Protein AF-A0A7S3ZEA1-F1 (afdb_monomer)

pLDDT: mean 90.37, std 8.52, range [50.41, 97.94]

Solvent-accessible surface area (backbone atoms only — not comparable to full-atom values): 6490 Å² total; per-residue (Å²): 91,79,49,74,52,71,60,101,58,34,35,39,40,40,42,36,46,88,25,75,16,23,42,33,44,29,52,27,96,51,67,62,77,18,43,31,39,41,29,28,75,55,101,73,36,44,72,41,35,27,38,25,68,41,93,52,58,93,36,52,39,84,70,44,81,74,66,36,81,62,41,46,47,77,58,95,58,26,24,34,42,30,36,31,36,55,33,62,52,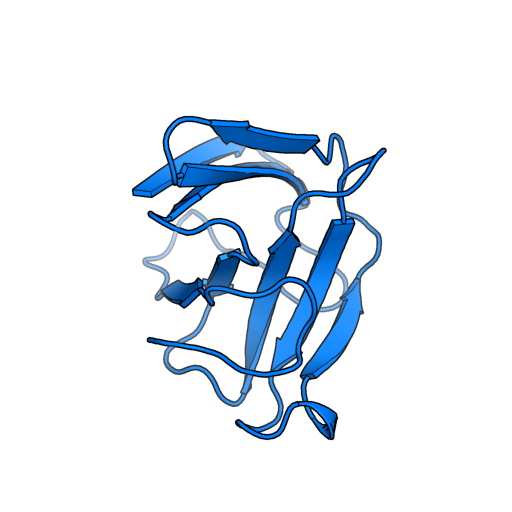100,82,54,70,63,62,88,93,50,97,76,50,65,46,65,38,36,24,77,43,65,62,74,88,59,78,43,119

Organism: NCBI:txid91324

Foldseek 3Di:
DWDWDDDPWKIKIKFKDLAQAKKKKWFDPDQAQTWIWIWHDDPATDIAIWGRNDQDLVRTHGDDPQWPPWDWDDDPSMIITITMDTCDDPVDHPDPVDDIHMDIWTDRHYDSPHIDD

Sequence (117 aa):
QVKWSYSDTEMAFAISADTSGWVGFGFGRRMVGSYAVIGWCTTTANAGEYKLNDEDVNQVNLVGTSLRRVSCEESGGRTTIRYVRALSTSSVTIDVNSPSRVIFAWHGTDGLAGHRE

Radius of gyration: 13.17 Å; Cα contacts (8 Å, |Δi|>4): 295; chains: 1; bounding box: 30×37×30 Å

Structure (mmCIF, N/CA/C/O backbone):
data_AF-A0A7S3ZEA1-F1
#
_entry.id   AF-A0A7S3ZEA1-F1
#
loop_
_atom_site.group_PDB
_atom_site.id
_atom_site.type_symbol
_atom_site.label_atom_id
_atom_site.label_alt_id
_atom_site.label_comp_id
_atom_site.label_asym_id
_atom_site.label_entity_id
_atom_site.label_seq_id
_atom_site.pdbx_PDB_ins_code
_atom_site.Cartn_x
_atom_site.Cartn_y
_atom_site.Cartn_z
_atom_site.occupancy
_atom_site.B_iso_or_equiv
_atom_site.auth_seq_id
_atom_site.auth_comp_id
_atom_site.auth_asym_id
_atom_site.auth_atom_id
_atom_site.pdbx_PDB_model_num
ATOM 1 N N . GLN A 1 1 ? 6.870 -3.499 8.118 1.00 91.94 1 GLN A N 1
ATOM 2 C CA . GLN A 1 1 ? 5.887 -4.234 8.950 1.00 91.94 1 GLN A CA 1
ATOM 3 C C . GLN A 1 1 ? 4.523 -4.172 8.285 1.00 91.94 1 GLN A C 1
ATOM 5 O O . GLN A 1 1 ? 4.174 -3.136 7.740 1.00 91.94 1 GLN A O 1
ATOM 10 N N . VAL A 1 2 ? 3.745 -5.251 8.364 1.00 94.75 2 VAL A N 1
ATOM 11 C CA . VAL A 1 2 ? 2.350 -5.282 7.908 1.00 94.75 2 VAL A CA 1
ATOM 12 C C . VAL A 1 2 ? 1.467 -5.715 9.072 1.00 94.75 2 VAL A C 1
ATOM 14 O O . VAL A 1 2 ? 1.732 -6.739 9.699 1.00 94.75 2 VAL A O 1
ATOM 17 N N . LYS A 1 3 ? 0.436 -4.928 9.376 1.00 97.19 3 LYS A N 1
ATOM 18 C CA . LYS A 1 3 ? -0.666 -5.307 10.266 1.00 97.19 3 LYS A CA 1
ATOM 19 C C . LYS A 1 3 ? -1.945 -5.341 9.446 1.00 97.19 3 LYS A C 1
ATOM 21 O O . LYS A 1 3 ? -2.152 -4.475 8.597 1.00 97.19 3 LYS A O 1
ATOM 26 N N . TRP A 1 4 ? -2.788 -6.328 9.700 1.00 95.31 4 TRP A N 1
ATOM 27 C CA . TRP A 1 4 ? -4.026 -6.512 8.961 1.00 95.31 4 TRP A CA 1
ATOM 28 C C . TRP A 1 4 ? -5.120 -7.090 9.855 1.00 95.31 4 TRP A C 1
ATOM 30 O O . TRP A 1 4 ? -4.841 -7.743 10.860 1.00 95.31 4 TRP A O 1
ATOM 40 N N . SER A 1 5 ? -6.364 -6.833 9.477 1.00 96.31 5 SER A N 1
ATOM 41 C CA . SER A 1 5 ? -7.561 -7.486 10.003 1.00 96.31 5 SER A CA 1
ATOM 42 C C . SER A 1 5 ? -8.585 -7.615 8.878 1.00 96.31 5 SER A C 1
ATOM 44 O O . SER A 1 5 ? -8.476 -6.932 7.856 1.00 96.31 5 SER A O 1
ATOM 46 N N . TYR A 1 6 ? -9.563 -8.504 9.033 1.00 95.00 6 TYR A N 1
ATOM 47 C CA . TYR A 1 6 ? -10.602 -8.709 8.029 1.00 95.00 6 TYR A CA 1
ATOM 48 C C . TYR A 1 6 ? -11.964 -8.973 8.667 1.00 95.00 6 TYR A C 1
ATOM 50 O O . TYR A 1 6 ? -12.055 -9.337 9.841 1.00 95.00 6 TYR A O 1
ATOM 58 N N . SER A 1 7 ? -13.005 -8.753 7.875 1.00 93.38 7 SER A N 1
ATOM 59 C CA . SER A 1 7 ? -14.383 -9.182 8.106 1.00 93.38 7 SER A CA 1
ATOM 60 C C . SER A 1 7 ? -14.845 -10.032 6.919 1.00 93.38 7 SER A C 1
ATOM 62 O O . SER A 1 7 ? -14.070 -10.284 5.997 1.00 93.38 7 SER A O 1
ATOM 64 N N . ASP A 1 8 ? -16.122 -10.412 6.890 1.00 89.31 8 ASP A N 1
ATOM 65 C CA . ASP A 1 8 ? -16.704 -11.197 5.793 1.00 89.31 8 ASP A CA 1
ATOM 66 C C . ASP A 1 8 ? -16.575 -10.531 4.410 1.00 89.31 8 ASP A C 1
ATOM 68 O O . ASP A 1 8 ? -16.666 -11.209 3.388 1.00 89.31 8 ASP A O 1
ATOM 72 N N . THR A 1 9 ? -16.379 -9.208 4.347 1.00 90.94 9 THR A N 1
ATOM 73 C CA . THR A 1 9 ? -16.392 -8.449 3.084 1.00 90.94 9 THR A CA 1
ATOM 74 C C . THR A 1 9 ? -15.177 -7.554 2.861 1.00 90.94 9 THR A C 1
ATOM 76 O O . THR A 1 9 ? -14.942 -7.126 1.728 1.00 90.94 9 THR A O 1
ATOM 79 N N . GLU A 1 10 ? -14.387 -7.252 3.893 1.00 94.00 10 GLU A N 1
ATOM 80 C CA . GLU A 1 10 ? -13.344 -6.223 3.832 1.00 94.00 10 GLU A CA 1
ATOM 81 C C . GLU 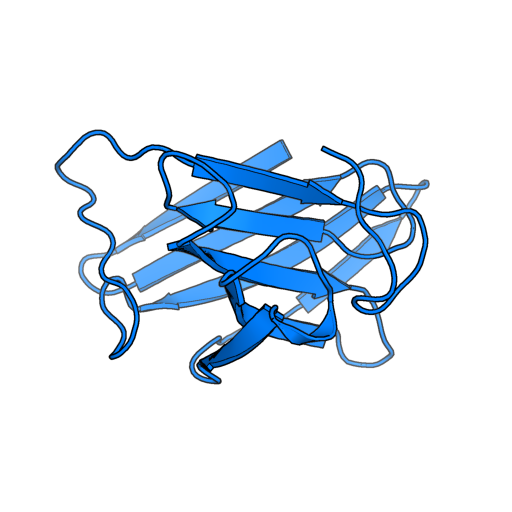A 1 10 ? -12.062 -6.630 4.553 1.00 94.00 10 GLU A C 1
ATOM 83 O O . GLU A 1 10 ? -12.074 -7.422 5.491 1.00 94.00 10 GLU A O 1
ATOM 88 N N . MET A 1 11 ? -10.953 -6.011 4.150 1.00 94.38 11 MET A N 1
ATOM 89 C CA . MET A 1 11 ? -9.682 -6.047 4.862 1.00 94.38 11 MET A CA 1
ATOM 90 C C . MET A 1 11 ? -9.208 -4.638 5.186 1.00 94.38 11 MET A C 1
ATOM 92 O O . MET A 1 11 ? -9.236 -3.747 4.333 1.00 94.38 11 MET A O 1
ATOM 96 N N . ALA A 1 12 ? -8.721 -4.462 6.409 1.00 96.94 12 ALA A N 1
ATOM 97 C CA . ALA A 1 12 ? -8.012 -3.273 6.844 1.00 96.94 12 ALA A CA 1
ATOM 98 C C . ALA A 1 12 ? -6.517 -3.576 6.925 1.00 96.94 12 ALA A C 1
ATOM 100 O O . ALA A 1 12 ? -6.113 -4.610 7.457 1.00 96.94 12 ALA A O 1
ATOM 101 N N . PHE A 1 13 ? -5.700 -2.652 6.434 1.00 97.06 13 PHE A N 1
ATOM 102 C CA . PHE A 1 13 ? -4.250 -2.763 6.420 1.00 97.06 13 PHE A CA 1
ATOM 103 C C . PHE A 1 13 ? -3.605 -1.552 7.085 1.00 97.06 13 PHE A C 1
ATOM 105 O O . PHE A 1 13 ? -4.082 -0.425 6.957 1.00 97.06 13 PHE A O 1
ATOM 112 N N . ALA A 1 14 ? -2.484 -1.799 7.756 1.00 97.94 14 ALA A N 1
ATOM 113 C CA . ALA A 1 14 ? -1.498 -0.802 8.138 1.00 97.94 14 ALA A CA 1
ATOM 114 C C . ALA A 1 14 ? -0.115 -1.314 7.718 1.00 97.94 14 ALA A C 1
ATOM 116 O O . ALA A 1 14 ? 0.392 -2.301 8.260 1.00 97.94 14 ALA A O 1
ATOM 117 N N . ILE A 1 15 ? 0.460 -0.663 6.716 1.00 97.75 15 ILE A N 1
ATOM 118 C CA . ILE A 1 15 ? 1.707 -1.041 6.060 1.00 97.75 15 ILE A CA 1
ATOM 119 C C . ILE A 1 15 ? 2.761 -0.002 6.420 1.00 97.75 15 ILE A C 1
ATOM 121 O O . ILE A 1 15 ? 2.544 1.180 6.177 1.00 97.75 15 ILE A O 1
ATOM 125 N N . SER A 1 16 ? 3.894 -0.428 6.970 1.00 97.19 16 SER A N 1
ATOM 126 C CA . SER A 1 16 ? 4.962 0.480 7.397 1.00 97.19 16 SER A CA 1
ATOM 127 C C . SER A 1 16 ? 6.330 0.072 6.864 1.00 97.19 16 SER A C 1
ATOM 129 O O . SER A 1 16 ? 6.655 -1.120 6.870 1.00 97.19 16 SER A O 1
ATOM 131 N N . ALA A 1 17 ? 7.161 1.049 6.511 1.00 97.19 17 ALA A N 1
ATOM 132 C CA . ALA A 1 17 ? 8.567 0.864 6.145 1.00 97.19 17 ALA A CA 1
ATOM 133 C C . ALA A 1 17 ? 9.435 1.976 6.749 1.00 97.19 17 ALA A C 1
ATOM 135 O O . ALA A 1 17 ? 8.937 3.074 7.002 1.00 97.19 17 ALA A O 1
ATOM 136 N N . ASP A 1 18 ? 10.722 1.698 6.956 1.00 96.69 18 ASP A N 1
ATOM 137 C CA . ASP A 1 18 ? 11.701 2.694 7.407 1.00 96.69 18 ASP A CA 1
ATOM 138 C C . ASP A 1 18 ? 12.120 3.570 6.215 1.00 96.69 18 ASP A C 1
ATOM 140 O O . ASP A 1 18 ? 13.149 3.365 5.575 1.00 96.69 18 ASP A O 1
ATOM 144 N N . THR A 1 19 ? 11.231 4.500 5.873 1.00 95.06 19 THR A N 1
ATOM 145 C CA . THR A 1 19 ? 11.348 5.453 4.774 1.00 95.06 19 THR A CA 1
ATOM 146 C C . THR A 1 19 ? 10.570 6.737 5.081 1.00 95.06 19 THR A C 1
ATOM 148 O O . THR A 1 19 ? 9.699 6.743 5.955 1.00 95.06 19 THR A O 1
ATOM 151 N N . SER A 1 20 ? 10.853 7.800 4.331 1.00 93.94 20 SER A N 1
ATOM 152 C CA . SER A 1 20 ? 10.086 9.056 4.239 1.00 93.94 20 SER A CA 1
ATOM 153 C C . SER A 1 20 ? 9.553 9.248 2.811 1.00 93.94 20 SER A C 1
ATOM 155 O O . SER A 1 20 ? 9.783 10.273 2.175 1.00 93.94 20 SER A O 1
ATOM 157 N N . GLY A 1 21 ? 9.059 8.159 2.237 1.00 94.25 21 GLY A N 1
ATOM 158 C CA . GLY A 1 21 ? 8.663 8.064 0.843 1.00 94.25 21 GLY A CA 1
ATOM 159 C C . GLY A 1 21 ? 7.519 7.071 0.723 1.00 94.25 21 GLY A C 1
ATOM 160 O O . GLY A 1 21 ? 6.800 6.810 1.688 1.00 94.25 21 GLY A O 1
ATOM 161 N N . TRP A 1 22 ? 7.351 6.439 -0.434 1.00 94.62 22 TRP A N 1
ATOM 162 C CA . TRP A 1 22 ? 6.233 5.515 -0.595 1.00 94.62 22 TRP A CA 1
ATOM 163 C C . TRP A 1 22 ? 6.490 4.115 -0.030 1.00 94.62 22 TRP A C 1
ATOM 165 O O . TRP A 1 22 ? 7.620 3.626 0.052 1.00 94.62 22 TRP A O 1
ATOM 175 N N . VAL A 1 23 ? 5.387 3.447 0.309 1.00 96.06 23 VAL A N 1
ATOM 176 C CA . VAL A 1 23 ? 5.325 2.039 0.701 1.00 96.06 23 VAL A CA 1
ATOM 177 C C . VAL A 1 23 ? 4.269 1.316 -0.134 1.00 96.06 23 VAL A C 1
ATOM 179 O O . VAL A 1 23 ? 3.173 1.829 -0.365 1.00 96.06 23 VAL A O 1
ATOM 182 N N . GLY A 1 24 ? 4.616 0.124 -0.610 1.00 94.88 24 GLY A N 1
ATOM 183 C CA . GLY A 1 24 ? 3.788 -0.728 -1.448 1.00 94.88 24 GLY A CA 1
ATOM 184 C C . GLY A 1 24 ? 3.585 -2.099 -0.818 1.00 94.88 24 GLY A C 1
ATOM 185 O O . GLY A 1 24 ? 4.523 -2.706 -0.303 1.00 94.88 24 GLY A O 1
ATOM 186 N N . PHE A 1 25 ? 2.356 -2.602 -0.867 1.00 95.62 25 PHE A N 1
ATOM 187 C CA . PHE A 1 25 ? 2.016 -3.951 -0.426 1.00 95.62 25 PHE A CA 1
ATOM 188 C C . PHE A 1 25 ? 0.947 -4.550 -1.329 1.00 95.62 25 PHE A C 1
ATOM 190 O O . PHE A 1 25 ? -0.051 -3.900 -1.643 1.00 95.62 25 PHE A O 1
ATOM 197 N N . GLY A 1 26 ? 1.141 -5.799 -1.732 1.00 93.44 26 GLY A N 1
ATOM 198 C CA . GLY A 1 26 ? 0.268 -6.460 -2.689 1.00 93.44 26 GLY A CA 1
ATOM 199 C C . GLY A 1 26 ? 0.256 -7.969 -2.564 1.00 93.44 26 GLY A C 1
ATOM 200 O O . GLY A 1 26 ? 0.976 -8.557 -1.757 1.00 93.44 26 GLY A O 1
ATOM 201 N N . PHE A 1 27 ? -0.563 -8.593 -3.404 1.00 91.00 27 PHE A N 1
ATOM 202 C CA . PHE A 1 27 ? -0.742 -10.039 -3.457 1.00 91.00 27 PHE A CA 1
ATOM 203 C C . PHE A 1 27 ? -0.271 -10.560 -4.811 1.00 91.00 27 PHE A C 1
ATOM 205 O O . PHE A 1 27 ? -0.723 -10.111 -5.865 1.00 91.00 27 PHE A O 1
ATOM 212 N N . GLY A 1 28 ? 0.654 -11.514 -4.788 1.00 90.56 28 GLY A N 1
ATOM 213 C CA . GLY A 1 28 ? 1.292 -12.028 -5.991 1.00 90.56 28 G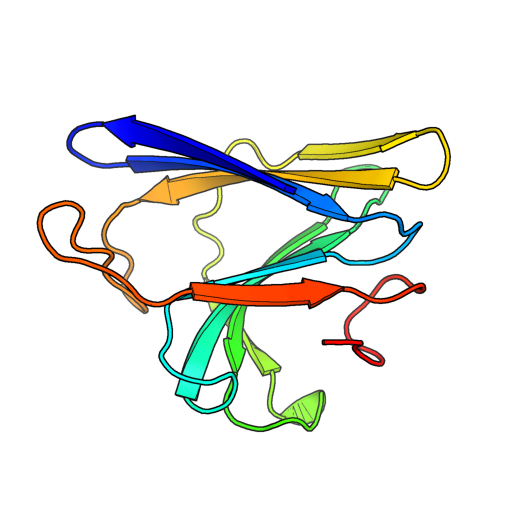LY A CA 1
ATOM 214 C C . GLY A 1 28 ? 2.468 -12.941 -5.679 1.00 90.56 28 GLY A C 1
ATOM 215 O O . GLY A 1 28 ? 3.033 -12.917 -4.589 1.00 90.56 28 GLY A O 1
ATOM 216 N N . ARG A 1 29 ? 2.845 -13.781 -6.649 1.00 89.81 29 ARG A N 1
ATOM 217 C CA . ARG A 1 29 ? 4.040 -14.639 -6.531 1.00 89.81 29 ARG A CA 1
ATOM 218 C C . ARG A 1 29 ? 5.347 -13.897 -6.829 1.00 89.81 29 ARG A C 1
ATOM 220 O O . ARG A 1 29 ? 6.400 -14.372 -6.426 1.00 89.81 29 ARG A O 1
ATOM 227 N N . ARG A 1 30 ? 5.249 -12.801 -7.578 1.00 92.50 30 ARG A N 1
ATOM 228 C CA . ARG A 1 30 ? 6.310 -11.891 -8.026 1.00 92.50 30 ARG A CA 1
ATOM 229 C C . ARG A 1 30 ? 5.674 -10.525 -8.301 1.00 92.50 30 ARG A C 1
ATOM 231 O O . ARG A 1 30 ? 4.445 -10.454 -8.371 1.00 92.50 30 ARG A O 1
ATOM 238 N N . MET A 1 31 ? 6.488 -9.487 -8.483 1.00 91.19 31 MET A N 1
ATOM 239 C CA . MET A 1 31 ? 6.013 -8.132 -8.783 1.00 91.19 31 MET A CA 1
ATOM 240 C C . MET A 1 31 ? 5.216 -8.085 -10.093 1.00 91.19 31 MET A C 1
ATOM 242 O O . MET A 1 31 ? 4.028 -7.768 -10.084 1.00 91.19 31 MET A O 1
ATOM 246 N N . VAL A 1 32 ? 5.838 -8.462 -11.211 1.00 95.00 32 VAL A N 1
ATOM 247 C CA . VAL A 1 32 ? 5.199 -8.407 -12.531 1.00 95.00 32 VAL A CA 1
ATOM 248 C C . VAL A 1 32 ? 3.996 -9.355 -12.619 1.00 95.00 32 VAL A C 1
ATOM 250 O O . VAL A 1 32 ? 4.102 -10.562 -12.382 1.00 95.00 32 VAL A O 1
ATOM 253 N N . GLY A 1 33 ? 2.849 -8.800 -13.006 1.00 93.12 33 GLY A N 1
ATOM 254 C CA . GLY A 1 33 ? 1.559 -9.480 -13.119 1.00 93.12 33 GLY A CA 1
ATOM 255 C C . GLY A 1 33 ? 0.725 -9.482 -11.835 1.00 93.12 33 GLY A C 1
ATOM 256 O O . GLY A 1 33 ? -0.301 -10.159 -11.792 1.00 93.12 33 GLY A O 1
ATOM 257 N N . SER A 1 34 ? 1.150 -8.765 -10.793 1.00 93.06 34 SER A N 1
ATOM 258 C CA . SER A 1 34 ? 0.434 -8.677 -9.516 1.00 93.06 34 SER A CA 1
ATOM 259 C C . SER A 1 34 ? -0.343 -7.368 -9.352 1.00 93.06 34 SER A C 1
ATOM 261 O O . SER A 1 34 ? -0.286 -6.468 -10.197 1.00 93.06 34 SER A O 1
ATOM 263 N N . TYR A 1 35 ? -1.070 -7.279 -8.237 1.00 93.00 35 TYR A N 1
ATOM 264 C CA . TYR A 1 35 ? -1.753 -6.069 -7.800 1.00 93.00 35 TYR A CA 1
ATOM 265 C C . TYR A 1 35 ? -1.232 -5.649 -6.431 1.00 93.00 35 TYR A C 1
ATOM 267 O O . TYR A 1 35 ? -1.115 -6.479 -5.523 1.00 93.00 35 TYR A O 1
ATOM 275 N N . ALA A 1 36 ? -0.957 -4.359 -6.276 1.00 94.00 36 ALA A N 1
ATOM 276 C CA . ALA A 1 36 ? -0.472 -3.787 -5.031 1.00 94.00 36 ALA A CA 1
ATOM 277 C C . ALA A 1 36 ? -1.143 -2.453 -4.742 1.00 94.0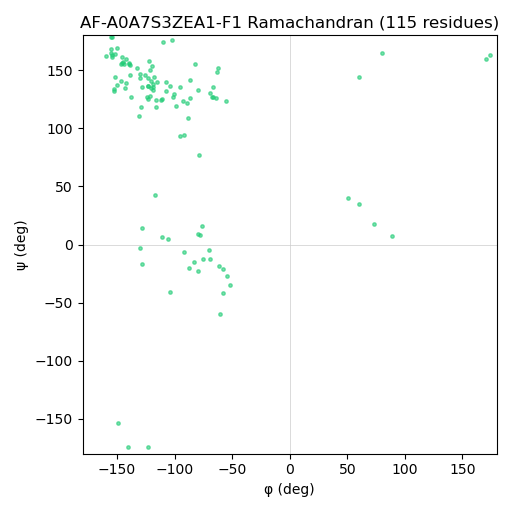0 36 ALA A C 1
ATOM 279 O O . ALA A 1 36 ? -1.416 -1.669 -5.648 1.00 94.00 36 ALA A O 1
ATOM 280 N N . VAL A 1 37 ? -1.359 -2.173 -3.462 1.00 94.38 37 VAL A N 1
ATOM 281 C CA . VAL A 1 37 ? -1.626 -0.812 -3.016 1.00 94.38 37 VAL A CA 1
ATOM 282 C C . VAL A 1 37 ? -0.292 -0.130 -2.769 1.00 94.38 37 VAL A C 1
ATOM 284 O O . VAL A 1 37 ? 0.527 -0.645 -2.009 1.00 94.38 37 VAL A O 1
ATOM 287 N N . ILE A 1 38 ? -0.089 1.022 -3.402 1.00 94.75 38 ILE A N 1
ATOM 288 C CA . ILE A 1 38 ? 1.092 1.869 -3.220 1.00 94.75 38 ILE A CA 1
ATOM 289 C C . ILE A 1 38 ? 0.619 3.213 -2.684 1.00 94.75 38 ILE A C 1
ATOM 291 O O . ILE A 1 38 ? -0.346 3.774 -3.209 1.00 94.75 38 ILE A O 1
ATOM 295 N N . GLY A 1 39 ? 1.279 3.720 -1.644 1.00 94.94 39 GLY A N 1
ATOM 296 C CA . GLY A 1 39 ? 0.945 5.015 -1.068 1.00 94.94 39 GLY A CA 1
ATOM 297 C C . GLY A 1 39 ? 2.099 5.699 -0.350 1.00 94.94 39 GLY A C 1
ATOM 298 O O . GLY A 1 39 ? 3.097 5.067 -0.016 1.00 94.94 39 GLY A O 1
ATOM 299 N N . TRP A 1 40 ? 1.945 6.998 -0.128 1.00 95.06 40 TRP A N 1
ATOM 300 C CA . TRP A 1 40 ? 2.898 7.887 0.536 1.00 95.06 40 TRP A CA 1
ATOM 301 C C . TRP A 1 40 ? 2.179 9.031 1.258 1.00 95.06 40 TRP A C 1
ATOM 303 O O . TRP A 1 40 ? 0.967 9.242 1.095 1.00 95.06 40 TRP A O 1
ATOM 313 N N . CYS A 1 41 ? 2.920 9.764 2.084 1.00 94.06 41 CYS A N 1
ATOM 314 C CA . CYS A 1 41 ? 2.379 10.885 2.835 1.00 94.06 41 CYS A CA 1
ATOM 315 C C . CYS A 1 41 ? 2.277 12.137 1.961 1.00 94.06 41 CYS A C 1
ATOM 317 O O . CYS A 1 41 ? 3.181 12.515 1.234 1.00 94.06 41 CYS A O 1
ATOM 319 N N . THR A 1 42 ? 1.123 12.791 2.033 1.00 86.81 42 THR A N 1
ATOM 320 C CA . THR A 1 42 ? 0.873 14.136 1.498 1.00 86.81 42 THR A CA 1
ATOM 321 C C . THR A 1 42 ? -0.004 14.871 2.513 1.00 86.81 42 THR A C 1
ATOM 323 O O . THR A 1 42 ? -0.324 14.311 3.565 1.00 86.81 42 THR A O 1
ATOM 326 N N . THR A 1 43 ? -0.475 16.082 2.208 1.00 84.81 43 THR A N 1
ATOM 327 C CA . THR A 1 43 ? -1.431 16.802 3.071 1.00 84.81 43 THR A CA 1
ATOM 328 C C . THR A 1 43 ? -2.697 15.999 3.398 1.00 84.81 43 THR A C 1
ATOM 330 O O . THR A 1 43 ? -3.282 16.215 4.456 1.00 84.81 43 THR A O 1
ATOM 333 N N . THR A 1 44 ? -3.116 15.061 2.538 1.00 76.00 44 THR A N 1
ATOM 334 C CA . THR A 1 44 ? -4.322 14.231 2.739 1.00 76.00 44 THR A CA 1
ATOM 335 C C . THR A 1 44 ? -4.078 12.725 2.605 1.00 76.00 44 THR A C 1
ATOM 337 O O . THR A 1 44 ? -5.042 11.971 2.511 1.00 76.00 44 THR A O 1
ATOM 340 N N . ALA A 1 45 ? -2.812 12.287 2.626 1.00 85.94 45 ALA A N 1
ATOM 341 C CA . ALA A 1 45 ? -2.356 10.950 2.224 1.00 85.94 45 ALA A CA 1
ATOM 342 C C . ALA A 1 45 ? -2.668 10.607 0.753 1.00 85.94 45 ALA A C 1
ATOM 344 O O . ALA A 1 45 ? -3.694 10.991 0.196 1.00 85.94 45 ALA A O 1
ATOM 345 N N . ASN A 1 46 ? -1.768 9.871 0.103 1.00 90.62 46 ASN A N 1
ATOM 346 C CA . ASN A 1 46 ? -1.980 9.362 -1.249 1.00 90.62 46 ASN A CA 1
ATOM 347 C C . ASN A 1 46 ? -1.823 7.842 -1.237 1.00 90.62 46 ASN A C 1
ATOM 349 O O . ASN A 1 46 ? -0.805 7.340 -0.773 1.00 90.62 46 ASN A O 1
ATOM 353 N N . ALA A 1 47 ? -2.829 7.110 -1.712 1.00 94.06 47 ALA A N 1
ATOM 354 C CA . ALA A 1 47 ? -2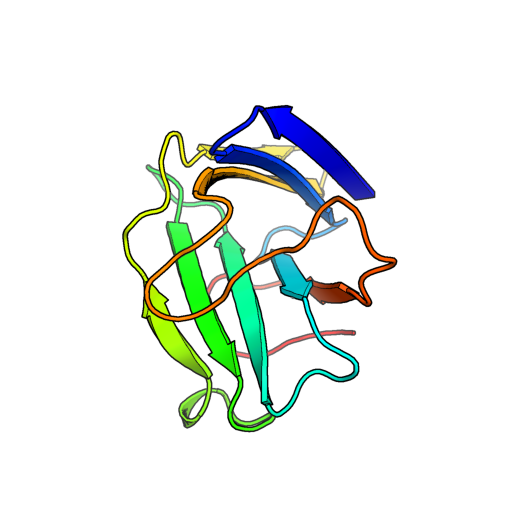.736 5.673 -1.929 1.00 94.06 47 ALA A CA 1
ATOM 355 C C . ALA A 1 47 ? -3.675 5.237 -3.058 1.00 94.06 47 ALA A C 1
ATOM 357 O O . ALA A 1 47 ? -4.794 5.740 -3.171 1.00 94.06 47 ALA A O 1
ATOM 358 N N . GLY A 1 48 ? -3.245 4.258 -3.851 1.00 92.62 48 GLY A N 1
ATOM 359 C CA . GLY A 1 48 ? -4.042 3.676 -4.934 1.00 92.62 48 GLY A CA 1
ATOM 360 C C . GLY A 1 48 ? -3.775 2.185 -5.103 1.00 92.62 48 GLY A C 1
ATOM 361 O O . GLY A 1 48 ? -2.716 1.708 -4.705 1.00 92.62 48 GLY A O 1
ATOM 362 N N . GLU A 1 49 ? -4.735 1.447 -5.672 1.00 93.06 49 GLU A N 1
ATOM 363 C CA . GLU A 1 49 ? -4.537 0.052 -6.093 1.00 93.06 49 GLU A CA 1
ATOM 364 C C . GLU A 1 49 ? -4.024 0.041 -7.539 1.00 93.06 49 GLU A C 1
ATOM 366 O O . GLU A 1 49 ? -4.677 0.570 -8.442 1.00 93.06 49 GLU A O 1
ATOM 371 N N . TYR A 1 50 ? -2.855 -0.555 -7.753 1.00 93.19 50 TYR A N 1
ATOM 372 C CA . TYR A 1 50 ? -2.138 -0.578 -9.022 1.00 93.19 50 TYR A CA 1
ATOM 373 C C . TYR A 1 50 ? -1.984 -2.004 -9.543 1.00 93.19 50 TYR A C 1
ATOM 375 O O . TYR A 1 50 ? -1.756 -2.942 -8.778 1.00 93.19 50 TYR A O 1
ATOM 383 N N . LYS A 1 51 ? -2.053 -2.150 -10.866 1.00 93.56 51 LYS A N 1
ATOM 384 C CA . LYS A 1 51 ? -1.624 -3.340 -11.594 1.00 93.56 51 LYS A CA 1
ATOM 385 C C . LYS A 1 51 ? -0.178 -3.151 -12.033 1.00 93.56 51 LYS A C 1
ATOM 387 O O . LYS A 1 51 ? 0.127 -2.199 -12.751 1.00 93.56 51 LYS A O 1
ATOM 392 N N . LEU A 1 52 ? 0.690 -4.072 -11.630 1.00 94.25 52 LEU A N 1
ATOM 393 C CA . LEU A 1 52 ? 2.124 -4.015 -11.904 1.00 94.25 52 LEU A CA 1
ATOM 394 C C . LEU A 1 52 ? 2.421 -4.839 -13.163 1.00 94.25 52 LEU A C 1
ATOM 396 O O . LEU A 1 52 ? 2.544 -6.059 -13.080 1.00 94.25 52 LEU A O 1
ATOM 400 N N . ASN A 1 53 ? 2.446 -4.216 -14.346 1.00 93.12 53 ASN A N 1
ATOM 401 C CA . ASN A 1 53 ? 2.628 -4.954 -15.609 1.00 93.12 53 ASN A CA 1
ATOM 402 C C . ASN A 1 53 ? 4.101 -5.151 -15.986 1.00 93.12 53 ASN A C 1
ATOM 404 O O . ASN A 1 53 ? 4.391 -6.058 -16.758 1.00 93.12 53 ASN A O 1
ATOM 408 N N . ASP A 1 54 ? 4.996 -4.341 -15.423 1.00 91.56 54 ASP A N 1
ATOM 409 C CA . ASP A 1 54 ? 6.447 -4.398 -15.603 1.00 91.56 54 ASP A CA 1
ATOM 410 C C . ASP A 1 54 ? 7.132 -3.753 -14.376 1.00 91.56 54 ASP A C 1
ATOM 412 O O . ASP A 1 54 ? 6.450 -3.291 -13.454 1.00 91.56 54 ASP A O 1
ATOM 416 N N . GLU A 1 55 ? 8.461 -3.739 -14.356 1.00 86.50 55 GLU A N 1
ATOM 417 C CA . GLU A 1 55 ? 9.290 -3.016 -13.383 1.00 86.50 55 GLU A CA 1
ATOM 418 C C . GLU A 1 55 ? 9.469 -1.535 -13.770 1.00 86.50 55 GLU A C 1
ATOM 420 O O . GLU A 1 55 ? 9.831 -0.711 -12.927 1.00 86.50 55 GLU A O 1
ATOM 425 N N . ASP A 1 56 ? 9.156 -1.175 -15.021 1.00 87.19 56 ASP A N 1
ATOM 426 C CA . ASP A 1 56 ? 9.068 0.212 -15.485 1.00 87.19 56 ASP A CA 1
ATOM 427 C C . ASP A 1 56 ? 7.855 0.936 -14.866 1.00 87.19 56 ASP A C 1
ATOM 429 O O . ASP A 1 56 ? 6.715 0.465 -14.934 1.00 87.19 56 ASP A O 1
ATOM 433 N N . VAL A 1 57 ? 8.085 2.134 -14.317 1.00 86.00 57 VAL A N 1
ATOM 434 C CA . VAL A 1 57 ? 7.045 3.006 -13.745 1.00 86.00 57 VAL A CA 1
ATOM 435 C C . VAL A 1 57 ? 5.875 3.259 -14.703 1.00 86.00 57 VAL A C 1
ATOM 437 O O . VAL A 1 57 ? 4.726 3.315 -14.268 1.00 86.00 57 VAL A O 1
ATOM 440 N N . ASN A 1 58 ? 6.126 3.345 -16.009 1.00 88.44 58 ASN A N 1
ATOM 441 C CA . ASN A 1 58 ? 5.099 3.575 -17.027 1.00 88.44 58 ASN A CA 1
ATOM 442 C C . ASN A 1 58 ? 4.148 2.378 -17.197 1.00 88.44 58 ASN A C 1
ATOM 444 O O . ASN A 1 58 ? 3.113 2.495 -17.849 1.00 88.44 58 ASN A O 1
ATOM 448 N N . GLN A 1 59 ? 4.494 1.222 -16.628 1.00 92.50 59 GLN A N 1
ATOM 449 C CA . GLN A 1 59 ? 3.698 -0.005 -16.656 1.00 92.50 59 GLN A CA 1
ATOM 450 C C . GLN A 1 59 ? 3.020 -0.306 -15.308 1.00 92.50 59 GLN A C 1
ATOM 452 O O . GLN A 1 59 ? 2.330 -1.328 -15.164 1.00 92.50 59 GLN A O 1
ATOM 457 N N . VAL A 1 60 ? 3.155 0.599 -14.333 1.00 92.19 60 VAL A N 1
ATOM 458 C CA . VAL A 1 60 ? 2.453 0.581 -13.046 1.00 92.19 60 VAL A CA 1
ATOM 459 C C . VAL A 1 60 ? 1.162 1.388 -13.182 1.00 92.19 60 VAL A C 1
ATOM 461 O O . VAL A 1 60 ? 1.132 2.608 -13.047 1.00 92.19 60 VAL A O 1
ATOM 464 N N . ASN A 1 61 ? 0.066 0.692 -13.476 1.00 92.06 61 ASN A N 1
ATOM 465 C CA . ASN A 1 61 ? -1.195 1.324 -13.859 1.00 92.06 61 ASN A CA 1
ATOM 466 C C . ASN A 1 61 ? -2.174 1.366 -12.689 1.00 92.06 61 ASN A C 1
ATOM 468 O O . ASN A 1 61 ? -2.441 0.334 -12.077 1.00 92.06 61 ASN A O 1
ATOM 472 N N . LEU A 1 62 ? -2.751 2.533 -12.397 1.00 90.88 62 LEU A N 1
ATOM 473 C CA . LEU A 1 62 ? -3.819 2.657 -11.404 1.00 90.88 62 LEU A CA 1
ATOM 474 C C . LEU A 1 62 ? -5.071 1.916 -11.901 1.00 90.88 62 LEU A C 1
ATOM 476 O O . LEU A 1 62 ? -5.539 2.159 -13.011 1.00 90.88 62 LEU A O 1
ATOM 480 N N . VAL A 1 63 ? -5.615 1.015 -11.084 1.00 88.31 63 VAL A N 1
ATOM 481 C CA . VAL A 1 63 ? -6.759 0.155 -11.452 1.00 88.31 63 VAL A CA 1
ATOM 482 C C . VAL A 1 63 ? -7.889 0.150 -10.427 1.00 88.31 63 VAL A C 1
ATOM 484 O O . VAL A 1 63 ? -8.917 -0.483 -10.662 1.00 88.31 63 VAL A O 1
ATOM 487 N N . GLY A 1 64 ? -7.734 0.837 -9.296 1.00 71.81 64 GLY A N 1
ATOM 488 C CA . GLY A 1 64 ? -8.769 0.888 -8.270 1.00 71.81 64 GLY A CA 1
ATOM 489 C C . GLY A 1 64 ? -8.721 2.160 -7.433 1.00 71.81 64 GLY A C 1
ATOM 490 O O . GLY A 1 64 ? -7.674 2.546 -6.916 1.00 71.81 64 GLY A O 1
ATOM 491 N N . THR A 1 65 ? -9.890 2.779 -7.264 1.00 65.12 65 THR A N 1
ATOM 492 C CA . THR A 1 65 ? -10.129 3.937 -6.382 1.00 65.12 65 THR A CA 1
ATOM 493 C C . THR A 1 65 ? -10.999 3.581 -5.174 1.00 65.12 65 THR A C 1
ATOM 495 O O . THR A 1 65 ? -11.370 4.448 -4.391 1.00 65.12 65 THR A O 1
ATOM 498 N N . SER A 1 66 ? -11.326 2.300 -4.979 1.00 79.38 66 SER A N 1
ATOM 499 C CA . SER A 1 66 ? -12.247 1.834 -3.933 1.00 79.38 66 SER A CA 1
ATOM 500 C C . SER A 1 66 ? -11.625 1.737 -2.534 1.00 79.38 66 SER A C 1
ATOM 502 O O . SER A 1 66 ? -12.244 1.166 -1.630 1.00 79.38 66 SER A O 1
ATOM 504 N N . LEU A 1 67 ? -10.404 2.246 -2.348 1.00 92.19 67 LEU A N 1
ATOM 505 C CA . LEU A 1 67 ? -9.771 2.315 -1.035 1.00 92.19 67 LEU A CA 1
ATOM 506 C C . LEU A 1 67 ? -10.535 3.305 -0.153 1.00 92.19 67 LEU A C 1
ATOM 508 O O . LEU A 1 67 ? -10.893 4.403 -0.572 1.00 92.19 67 LEU A O 1
ATOM 512 N N . ARG A 1 68 ? -10.786 2.914 1.094 1.00 93.88 68 ARG A N 1
ATOM 513 C CA . ARG A 1 68 ? -11.488 3.728 2.091 1.00 93.88 68 ARG A CA 1
ATOM 514 C C . ARG A 1 68 ? -10.623 3.922 3.320 1.00 93.88 68 ARG A C 1
ATOM 516 O O . ARG A 1 68 ? -9.739 3.116 3.594 1.00 93.88 68 ARG A O 1
ATOM 523 N N . ARG A 1 69 ? -10.920 4.978 4.086 1.00 94.62 69 ARG A N 1
ATOM 524 C CA . ARG A 1 69 ? -10.191 5.331 5.319 1.00 94.62 69 ARG A CA 1
ATOM 525 C C . ARG A 1 69 ? -8.674 5.376 5.092 1.00 94.62 69 ARG A C 1
ATOM 527 O O . ARG A 1 69 ? -7.911 4.881 5.917 1.00 94.62 69 ARG A O 1
ATOM 534 N N . VAL A 1 70 ? -8.271 5.922 3.942 1.00 95.50 70 VAL A N 1
ATOM 535 C CA . VAL A 1 70 ? -6.860 6.096 3.607 1.00 95.50 70 VAL A CA 1
ATOM 536 C C . VAL A 1 70 ? -6.274 7.131 4.556 1.00 95.50 70 VAL A C 1
ATOM 538 O O . VAL A 1 70 ? -6.818 8.225 4.697 1.00 95.50 70 VAL A O 1
ATOM 541 N N . SER A 1 71 ? -5.183 6.778 5.220 1.00 96.06 71 SER A N 1
ATOM 542 C CA . SER A 1 71 ? -4.386 7.718 5.997 1.00 96.06 71 SER 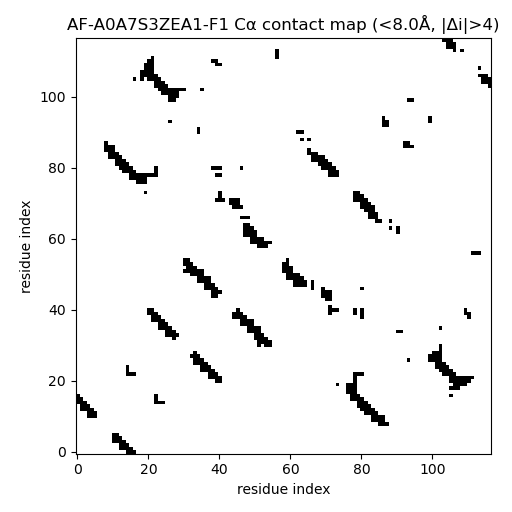A CA 1
ATOM 543 C C . SER A 1 71 ? -2.909 7.378 5.899 1.00 96.06 71 SER A C 1
ATOM 545 O O . SER A 1 71 ? -2.527 6.236 5.630 1.00 96.06 71 SER A O 1
ATOM 547 N N . CYS A 1 72 ? -2.078 8.390 6.111 1.00 95.62 72 CYS A N 1
ATOM 548 C CA . CYS A 1 72 ? -0.637 8.251 6.160 1.00 95.62 72 CYS A CA 1
ATOM 549 C C . CYS A 1 72 ? -0.101 8.923 7.417 1.00 95.62 72 CYS A C 1
ATOM 551 O O . CYS A 1 72 ? -0.651 9.917 7.889 1.00 95.62 72 CYS A O 1
ATOM 553 N N . GLU A 1 73 ? 0.962 8.347 7.954 1.00 95.75 73 GLU A N 1
ATOM 554 C CA . GLU A 1 73 ? 1.728 8.897 9.057 1.00 95.75 73 GLU A CA 1
ATOM 555 C C . GLU A 1 73 ? 3.213 8.699 8.772 1.00 95.75 73 GLU A C 1
ATOM 557 O O . GLU A 1 73 ? 3.652 7.575 8.525 1.00 95.75 73 GLU A O 1
ATOM 562 N N . GLU A 1 74 ? 3.971 9.784 8.850 1.00 95.31 74 GLU A N 1
ATOM 563 C CA . GLU A 1 74 ? 5.427 9.779 8.808 1.00 95.31 74 GLU A CA 1
ATOM 564 C C . GLU A 1 74 ? 5.963 10.284 10.139 1.00 95.31 74 GLU A C 1
ATOM 566 O O . GLU A 1 74 ? 5.695 11.411 10.554 1.00 95.31 74 GLU A O 1
ATOM 571 N N . SER A 1 75 ? 6.707 9.431 10.836 1.00 94.94 75 SER A N 1
ATOM 572 C CA . SER A 1 75 ? 7.294 9.778 12.125 1.00 94.94 75 SER A CA 1
ATOM 573 C C . SER A 1 75 ? 8.555 8.963 12.366 1.00 94.94 75 SER A C 1
ATOM 575 O O . SER A 1 75 ? 8.580 7.756 12.127 1.00 94.94 75 SER A O 1
ATOM 577 N N . GLY A 1 76 ? 9.625 9.625 12.814 1.00 92.50 76 GLY A N 1
ATOM 578 C CA . GLY A 1 76 ? 10.887 8.962 13.155 1.00 92.50 76 GLY A CA 1
ATOM 579 C C . GLY A 1 76 ? 11.541 8.201 11.995 1.00 92.50 76 GLY A C 1
ATOM 580 O O . GLY A 1 76 ? 12.114 7.142 12.223 1.00 92.50 76 GLY A O 1
ATOM 581 N N . GLY A 1 77 ? 11.422 8.700 10.757 1.00 93.44 77 GLY A N 1
ATOM 582 C CA . GLY A 1 77 ? 11.966 8.031 9.566 1.00 93.44 77 GLY A CA 1
ATOM 583 C C . GLY A 1 77 ? 11.185 6.787 9.133 1.00 93.44 77 GLY A C 1
ATOM 584 O O . GLY A 1 77 ? 11.715 5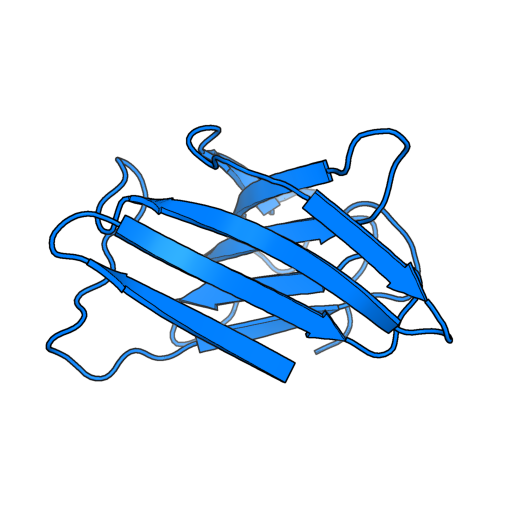.961 8.397 1.00 93.44 77 GLY A O 1
ATOM 585 N N . ARG A 1 78 ? 9.943 6.634 9.606 1.00 96.56 78 ARG A N 1
ATOM 586 C CA . ARG A 1 78 ? 9.042 5.546 9.237 1.00 96.56 78 ARG A CA 1
ATOM 587 C C . ARG A 1 78 ? 7.762 6.094 8.631 1.00 96.56 78 ARG A C 1
ATOM 589 O O . ARG A 1 78 ? 7.061 6.872 9.274 1.00 96.56 78 ARG A O 1
ATOM 596 N N . THR A 1 79 ? 7.420 5.591 7.452 1.00 96.75 79 THR A N 1
ATOM 597 C CA . THR A 1 79 ? 6.140 5.840 6.786 1.00 96.75 79 THR A CA 1
ATOM 598 C C . THR A 1 79 ? 5.181 4.711 7.116 1.00 96.75 79 THR A C 1
ATOM 600 O O . THR A 1 79 ? 5.566 3.542 7.073 1.00 96.75 79 THR A O 1
ATOM 603 N N . THR A 1 80 ? 3.932 5.043 7.438 1.00 97.56 80 THR A N 1
ATOM 604 C CA . THR A 1 80 ? 2.839 4.089 7.638 1.00 97.56 80 THR A CA 1
ATOM 605 C C . THR A 1 80 ? 1.616 4.486 6.825 1.00 97.56 80 THR A C 1
ATOM 607 O O . THR A 1 80 ? 1.002 5.514 7.095 1.00 97.56 80 THR A O 1
ATOM 610 N N . ILE A 1 81 ? 1.211 3.622 5.896 1.00 97.31 81 ILE A N 1
ATOM 611 C CA . ILE A 1 81 ? -0.006 3.755 5.094 1.00 97.31 81 ILE A CA 1
ATOM 612 C C . ILE A 1 81 ? -1.092 2.845 5.653 1.00 97.31 81 ILE A C 1
ATOM 614 O O . ILE A 1 81 ? -0.883 1.644 5.834 1.00 97.31 81 ILE A O 1
ATOM 618 N N . ARG A 1 82 ? -2.268 3.413 5.923 1.00 97.62 82 ARG A N 1
ATOM 619 C CA . ARG A 1 82 ? -3.445 2.686 6.403 1.00 97.62 82 ARG A CA 1
ATOM 620 C C . ARG A 1 82 ? -4.573 2.820 5.399 1.00 97.62 82 ARG A C 1
ATOM 622 O O . ARG A 1 82 ? -4.786 3.901 4.863 1.00 97.62 82 ARG A O 1
ATOM 629 N N . TYR A 1 83 ? -5.283 1.730 5.139 1.00 96.25 83 TYR A N 1
ATOM 630 C CA . TYR A 1 83 ? -6.426 1.721 4.227 1.00 96.25 83 TYR A CA 1
ATOM 631 C C . TYR A 1 83 ? -7.335 0.520 4.482 1.00 96.25 83 TYR A C 1
ATOM 633 O O . TYR A 1 83 ? -6.938 -0.476 5.086 1.00 96.25 83 TYR A O 1
ATOM 641 N N . VAL A 1 84 ? -8.560 0.614 3.975 1.00 95.81 84 VAL A N 1
ATOM 642 C CA . VAL A 1 84 ? -9.542 -0.468 3.917 1.00 95.81 84 VAL A CA 1
ATOM 643 C C . VAL A 1 84 ? -9.882 -0.746 2.457 1.00 95.81 84 VAL A C 1
ATOM 645 O O . VAL A 1 84 ? -10.121 0.188 1.691 1.00 95.81 84 VAL A O 1
ATOM 648 N N . ARG A 1 85 ? -9.936 -2.024 2.075 1.00 92.94 85 ARG A N 1
ATOM 649 C CA . ARG A 1 85 ? -10.393 -2.480 0.754 1.00 92.94 85 ARG A CA 1
ATOM 650 C C . ARG A 1 85 ? -11.389 -3.627 0.896 1.00 92.94 85 ARG A C 1
ATOM 652 O O . ARG A 1 85 ? -11.315 -4.389 1.856 1.00 92.94 85 ARG A O 1
ATOM 659 N N . ALA A 1 86 ? -12.294 -3.770 -0.067 1.00 92.56 86 ALA A N 1
ATOM 660 C CA . ALA A 1 86 ? -13.129 -4.966 -0.167 1.00 92.56 86 ALA A CA 1
ATOM 661 C C . ALA A 1 86 ? -12.255 -6.202 -0.437 1.00 92.56 86 ALA A C 1
ATOM 663 O O . ALA A 1 86 ? -11.223 -6.086 -1.098 1.00 92.56 86 ALA A O 1
ATOM 664 N N . LEU A 1 87 ? -12.661 -7.381 0.043 1.00 90.69 87 LEU A N 1
ATOM 665 C CA . LEU A 1 87 ? -11.964 -8.642 -0.242 1.00 90.69 87 LEU A CA 1
ATOM 666 C C . LEU A 1 87 ? -11.887 -8.910 -1.747 1.00 90.69 87 LEU A C 1
ATOM 668 O O . LEU A 1 87 ? -10.827 -9.273 -2.260 1.00 90.69 87 LEU A O 1
ATOM 672 N N . SER A 1 88 ? -12.985 -8.634 -2.449 1.00 89.50 88 SER A N 1
ATOM 673 C CA . SER A 1 88 ? -13.094 -8.700 -3.901 1.00 89.50 88 SER A CA 1
ATOM 674 C C . SER A 1 88 ? -13.267 -7.301 -4.484 1.00 89.50 88 SER A C 1
ATOM 676 O O . SER A 1 88 ? -14.208 -6.590 -4.134 1.00 89.50 88 SER A O 1
ATOM 678 N N . THR A 1 89 ? -12.386 -6.920 -5.404 1.00 82.94 89 THR A N 1
ATOM 679 C CA . THR A 1 89 ? -12.582 -5.778 -6.310 1.00 82.94 89 THR A CA 1
ATOM 680 C C . THR A 1 89 ? -12.799 -6.297 -7.732 1.00 82.94 89 THR A C 1
ATOM 682 O O . THR A 1 89 ? -12.673 -7.494 -7.988 1.00 82.94 89 THR A O 1
ATOM 685 N N . SER A 1 90 ? -13.112 -5.413 -8.681 1.00 79.19 90 SER A N 1
ATOM 686 C CA . SER A 1 90 ? -13.143 -5.768 -10.109 1.00 79.19 90 SER A CA 1
ATOM 687 C C . SER A 1 90 ? -11.782 -6.236 -10.642 1.00 79.19 90 SER A C 1
ATOM 689 O O . SER A 1 90 ? -11.724 -6.854 -11.700 1.00 79.19 90 SER A O 1
ATOM 691 N N . SER A 1 91 ? -10.700 -5.920 -9.925 1.00 75.75 91 SER A N 1
ATOM 692 C CA . SER A 1 91 ? -9.320 -6.148 -10.355 1.00 75.75 91 SER A CA 1
ATOM 693 C C . SER A 1 91 ? -8.684 -7.347 -9.651 1.00 75.75 91 SER A C 1
ATOM 695 O O . SER A 1 91 ? -7.986 -8.132 -10.292 1.00 75.75 91 SER A O 1
ATOM 697 N N . VAL A 1 92 ? -8.919 -7.513 -8.343 1.00 82.44 92 VAL A N 1
ATOM 698 C CA . VAL A 1 92 ? -8.295 -8.585 -7.559 1.00 82.44 92 VAL A CA 1
ATOM 699 C C . VAL A 1 92 ? -9.178 -9.052 -6.402 1.00 82.44 92 VAL A C 1
ATOM 701 O O . VAL A 1 92 ? -9.766 -8.257 -5.663 1.00 82.44 92 VAL A O 1
ATOM 704 N N . THR A 1 93 ? -9.238 -10.373 -6.233 1.00 88.81 93 THR A N 1
ATOM 705 C CA . THR A 1 93 ? -9.884 -11.042 -5.098 1.00 88.81 93 THR A CA 1
ATOM 706 C C . THR A 1 93 ? -8.824 -11.620 -4.173 1.00 88.81 93 THR A C 1
ATOM 708 O O . THR A 1 93 ? -7.901 -12.290 -4.634 1.00 88.81 93 THR A O 1
ATOM 711 N N . ILE A 1 94 ? -8.967 -11.373 -2.873 1.00 88.12 94 ILE A N 1
ATOM 712 C CA . ILE A 1 94 ? -8.181 -12.028 -1.828 1.00 88.12 94 ILE A CA 1
ATOM 713 C C . ILE A 1 94 ? -9.026 -13.155 -1.243 1.00 88.12 94 ILE A C 1
ATOM 715 O O . ILE A 1 94 ? -10.086 -12.901 -0.673 1.00 88.12 94 ILE A O 1
ATOM 719 N N . ASP A 1 95 ? -8.538 -14.388 -1.358 1.00 89.00 95 ASP A N 1
ATOM 720 C CA . ASP A 1 95 ? -9.097 -15.528 -0.637 1.00 89.00 95 ASP A CA 1
ATOM 721 C C . ASP A 1 95 ? -8.415 -15.653 0.730 1.00 89.00 95 ASP A C 1
ATOM 723 O O . ASP A 1 95 ? -7.243 -16.015 0.827 1.00 89.00 95 ASP A O 1
ATOM 727 N N . VAL A 1 96 ? -9.156 -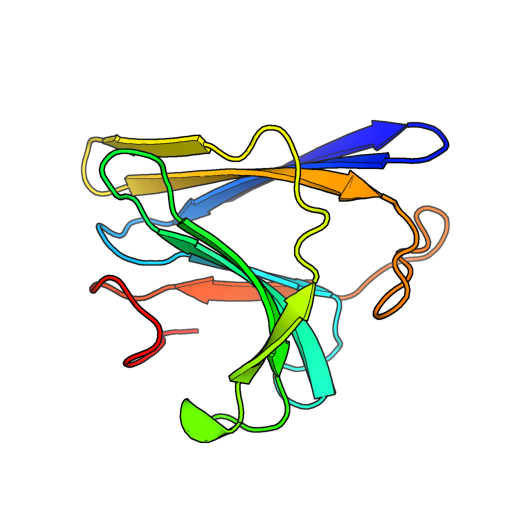15.339 1.792 1.00 88.50 96 VAL A N 1
ATOM 728 C CA . VAL A 1 96 ? -8.674 -15.424 3.181 1.00 88.50 96 VAL A CA 1
ATOM 729 C C . VAL A 1 96 ? -8.594 -16.858 3.707 1.00 88.50 96 VAL A C 1
ATOM 731 O O . VAL A 1 96 ? -7.969 -17.084 4.740 1.00 88.50 96 VAL A O 1
ATOM 734 N N . ASN A 1 97 ? -9.186 -17.830 3.005 1.00 89.94 97 ASN A N 1
ATOM 735 C CA . ASN A 1 97 ? -9.182 -19.238 3.407 1.00 89.94 97 ASN A CA 1
ATOM 736 C C . ASN A 1 97 ? -8.007 -20.027 2.812 1.00 89.94 97 ASN A C 1
ATOM 738 O O . ASN A 1 97 ? -7.797 -21.183 3.179 1.00 89.94 97 ASN A O 1
ATOM 742 N N . SER A 1 98 ? -7.226 -19.408 1.923 1.00 89.38 98 SER A N 1
ATOM 743 C CA . SER A 1 98 ? -6.092 -20.037 1.248 1.00 89.38 98 SER A CA 1
ATOM 744 C C . SER A 1 98 ? -4.796 -19.257 1.493 1.00 89.38 98 SER A C 1
ATOM 746 O O . SER A 1 98 ? -4.803 -18.022 1.491 1.00 89.38 98 SER A O 1
ATOM 748 N N . PRO A 1 99 ? -3.640 -19.934 1.653 1.00 90.94 99 PRO A N 1
ATOM 749 C CA . PRO A 1 99 ? -2.357 -19.252 1.752 1.00 90.94 99 PRO A CA 1
ATOM 750 C C . PRO A 1 99 ? -2.109 -18.347 0.542 1.00 90.94 99 PRO A C 1
ATOM 752 O O . PRO A 1 99 ? -2.080 -18.801 -0.603 1.00 90.94 99 PRO A O 1
ATOM 755 N N . SER A 1 100 ? -1.873 -17.067 0.812 1.00 89.31 100 SER A N 1
ATOM 756 C CA . SER A 1 100 ? -1.589 -16.065 -0.210 1.00 89.31 100 SER A CA 1
ATOM 757 C C . SER A 1 100 ? -0.118 -15.664 -0.187 1.00 89.31 100 SER A C 1
ATOM 759 O O . SER A 1 100 ? 0.482 -15.505 0.876 1.00 89.31 100 SER A O 1
ATOM 761 N N . ARG A 1 101 ? 0.474 -15.481 -1.371 1.00 92.19 101 ARG A N 1
ATOM 762 C CA . ARG A 1 101 ? 1.796 -14.855 -1.492 1.00 92.19 101 ARG A CA 1
ATOM 763 C C . ARG A 1 101 ? 1.640 -13.349 -1.558 1.00 92.19 101 ARG A C 1
ATOM 765 O O . ARG A 1 101 ? 0.709 -12.853 -2.192 1.00 92.19 101 ARG A O 1
ATOM 772 N N . VAL A 1 102 ? 2.563 -12.652 -0.915 1.00 93.00 102 VAL A N 1
ATOM 773 C CA . VAL A 1 102 ? 2.562 -11.197 -0.831 1.00 93.00 102 VAL A CA 1
ATOM 774 C C . VAL A 1 102 ? 3.831 -10.636 -1.443 1.00 93.00 102 VAL A C 1
ATOM 776 O O . VAL A 1 102 ? 4.868 -11.298 -1.465 1.00 93.00 102 VAL A O 1
ATOM 779 N N . ILE A 1 103 ? 3.725 -9.403 -1.911 1.00 94.62 103 ILE A N 1
ATOM 780 C CA . ILE A 1 103 ? 4.845 -8.581 -2.348 1.00 94.62 103 ILE A CA 1
ATOM 781 C C . ILE A 1 103 ? 4.861 -7.302 -1.520 1.00 94.62 103 ILE A C 1
ATOM 783 O O . ILE A 1 103 ? 3.820 -6.823 -1.061 1.00 94.62 103 ILE A O 1
ATOM 787 N N . PHE A 1 104 ? 6.050 -6.762 -1.318 1.00 94.94 104 PHE A N 1
ATOM 788 C CA . PHE A 1 104 ? 6.274 -5.553 -0.54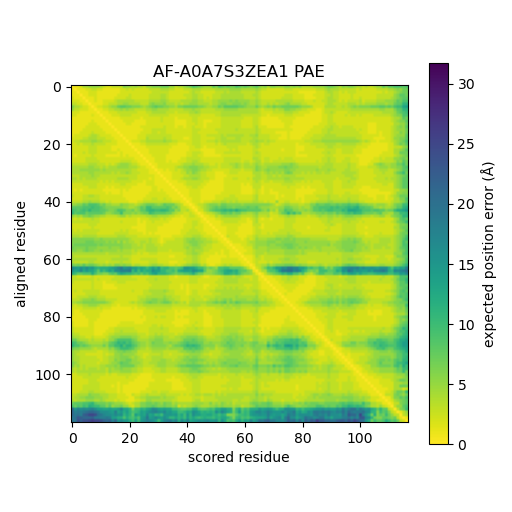7 1.00 94.94 104 PHE A CA 1
ATOM 789 C C . PHE A 1 104 ? 7.446 -4.803 -1.165 1.00 94.94 104 PHE A C 1
ATOM 791 O O . PHE A 1 104 ? 8.401 -5.436 -1.598 1.00 94.94 104 PHE A O 1
ATOM 798 N N . ALA A 1 105 ? 7.350 -3.481 -1.217 1.00 94.00 105 ALA A N 1
ATOM 799 C CA . ALA A 1 105 ? 8.409 -2.612 -1.709 1.00 94.00 105 ALA A CA 1
ATOM 800 C C . ALA A 1 105 ? 8.268 -1.232 -1.068 1.00 94.00 105 ALA A C 1
ATOM 802 O O . ALA A 1 105 ? 7.202 -0.879 -0.553 1.00 94.00 105 ALA A O 1
ATOM 803 N N . TRP A 1 106 ? 9.329 -0.440 -1.095 1.00 95.19 106 TRP A N 1
ATOM 804 C CA . TRP A 1 106 ? 9.301 0.941 -0.618 1.00 95.19 106 TRP A CA 1
ATOM 805 C C . TRP A 1 106 ? 10.387 1.768 -1.298 1.00 95.19 106 TRP A C 1
ATOM 807 O O . TRP A 1 106 ? 11.318 1.229 -1.892 1.00 95.19 106 TRP A O 1
ATOM 817 N N . HIS A 1 107 ? 10.300 3.090 -1.204 1.00 93.69 107 HIS A N 1
ATOM 818 C CA . HIS A 1 107 ? 11.352 3.974 -1.699 1.00 93.69 107 HIS A CA 1
ATOM 819 C C . HIS A 1 107 ? 11.504 5.210 -0.821 1.00 93.69 107 HIS A C 1
ATOM 821 O O . HIS A 1 107 ? 10.564 5.604 -0.137 1.00 93.69 107 HIS A O 1
ATOM 827 N N . GLY A 1 108 ? 12.684 5.835 -0.865 1.00 92.81 108 GLY A N 1
ATOM 828 C CA . GLY A 1 108 ? 13.033 7.034 -0.088 1.00 92.81 108 GLY A CA 1
ATOM 829 C C . GLY A 1 108 ? 12.477 8.347 -0.639 1.00 92.81 108 GLY A C 1
ATOM 830 O O . GLY A 1 108 ? 12.895 9.415 -0.207 1.00 92.81 108 GLY A O 1
ATOM 831 N N . THR A 1 109 ? 11.608 8.292 -1.643 1.00 91.44 109 THR A N 1
ATOM 832 C CA . THR A 1 109 ? 11.042 9.475 -2.296 1.00 91.44 109 THR A CA 1
ATOM 833 C C . THR A 1 109 ? 9.596 9.190 -2.632 1.00 91.44 109 THR A C 1
ATOM 835 O O . THR A 1 109 ? 9.289 8.086 -3.078 1.00 91.44 109 THR A O 1
ATOM 838 N N . ASP A 1 110 ? 8.736 10.176 -2.417 1.00 91.19 110 ASP A N 1
ATOM 839 C CA . ASP A 1 110 ? 7.328 10.119 -2.785 1.00 91.19 110 ASP A CA 1
ATOM 840 C C . ASP A 1 110 ? 7.118 9.973 -4.293 1.00 91.19 110 ASP A C 1
ATOM 842 O O . ASP A 1 110 ? 7.900 10.457 -5.115 1.00 91.19 110 ASP A O 1
ATOM 846 N N . GLY A 1 111 ? 5.998 9.347 -4.654 1.00 86.69 111 GLY A N 1
ATOM 847 C CA . GLY A 1 111 ? 5.630 9.094 -6.042 1.00 86.69 111 GLY A CA 1
ATOM 848 C C . GLY A 1 111 ? 6.340 7.884 -6.652 1.00 86.69 111 GLY A C 1
ATOM 849 O O . GLY A 1 111 ? 7.325 7.365 -6.140 1.00 86.69 111 GLY A O 1
ATOM 850 N N . LEU A 1 112 ? 5.829 7.415 -7.788 1.00 81.31 112 LEU A N 1
ATOM 851 C CA . LEU A 1 112 ? 6.226 6.137 -8.393 1.00 81.31 112 LEU A CA 1
ATOM 852 C C . LEU A 1 112 ? 7.597 6.164 -9.108 1.00 81.31 112 LEU A C 1
ATOM 854 O O . LEU A 1 112 ? 7.902 5.263 -9.879 1.00 81.31 112 LEU A O 1
ATOM 858 N N . ALA A 1 113 ? 8.440 7.171 -8.866 1.00 66.38 113 ALA A N 1
ATOM 859 C CA . ALA A 1 113 ? 9.664 7.438 -9.630 1.00 66.38 113 ALA A CA 1
ATOM 860 C C . ALA A 1 113 ? 10.809 6.410 -9.439 1.00 66.38 113 ALA A C 1
ATOM 862 O O . ALA A 1 113 ? 11.831 6.511 -10.112 1.00 66.38 113 ALA A O 1
ATOM 863 N N . GLY A 1 114 ? 10.661 5.428 -8.543 1.00 62.94 114 GLY A N 1
ATOM 864 C CA . GLY A 1 114 ? 11.636 4.356 -8.296 1.00 62.94 114 GLY A CA 1
ATOM 865 C C . GLY A 1 114 ? 11.239 3.485 -7.101 1.00 62.94 114 GLY A C 1
ATOM 866 O O . GLY A 1 114 ? 10.392 3.910 -6.318 1.00 62.94 114 GLY A O 1
ATOM 867 N N . HIS A 1 115 ? 11.824 2.284 -6.958 1.00 60.12 115 HIS A N 1
ATOM 868 C CA . HIS A 1 115 ? 11.542 1.335 -5.865 1.00 60.12 115 HIS A CA 1
ATOM 869 C C . HIS A 1 115 ? 12.793 0.627 -5.320 1.00 60.12 115 HIS A C 1
ATOM 871 O O . HIS A 1 115 ? 13.800 0.506 -6.013 1.00 60.12 115 HIS A O 1
ATOM 877 N N . ARG A 1 116 ? 12.724 0.173 -4.064 1.00 56.91 116 ARG A N 1
ATOM 878 C CA . ARG A 1 116 ? 13.617 -0.821 -3.453 1.00 56.91 116 ARG A CA 1
ATOM 879 C C . ARG A 1 116 ? 12.774 -2.012 -2.998 1.00 56.91 116 ARG A C 1
ATOM 881 O O . ARG A 1 116 ? 11.655 -1.822 -2.509 1.00 56.91 116 ARG A O 1
ATOM 888 N N . GLU A 1 117 ? 13.318 -3.207 -3.181 1.00 50.41 117 GLU A N 1
ATOM 889 C CA . GLU A 1 117 ? 12.731 -4.486 -2.758 1.00 50.41 117 GLU A CA 1
ATOM 890 C C . GLU A 1 117 ? 13.292 -4.969 -1.415 1.00 50.41 117 GLU A C 1
ATOM 892 O O . GLU A 1 117 ? 14.502 -4.760 -1.156 1.00 50.41 117 GLU A O 1
#

InterPro domains:
  IPR005018 DOMON domain [PF03351] (1-107)
  IPR005018 DOMON domain [PS50836] (1-108)
  IPR005018 DOMON domain [SM00664] (22-107)
  IPR045266 Copper-dependent monooxygenases, DOMON domain [cd09631] (1-112)
  IPR045879 Cytochrome b561, DM13 and DOMON domain-containing protein At5g54830 [PTHR47281] (4-106)

Nearest PDB structures (foldseek):
  2lgn-assembly1_A  TM=3.839E-01  e=2.387E+00  Lactococcus lactis subsp. lactis
  9b45-assembly1_1  TM=2.857E-01  e=9.754E-01  Pseudomonas virus Pa193
  6ms3-assembly1_B  TM=3.795E-01  e=5.541E+00  Bacillus licheniformis DSM 13 = ATCC 14580
  7sj0-assembly1_A  TM=1.998E-01  e=3.273E+00  Severe acute respiratory syndrome coronavirus 2

Secondary structure (DSSP, 8-state):
-EEEEE-SSEEEEEEEESSSS-EEEEESSSSTTEEEEEEE--TT-EEEEEEE-SSSGGGEEEEE---EEEEEEEETTEEEEEEEEESB-SS-B--TTS---EEEEE-SSSSSS--B-

Mean predicted aligned error: 3.97 Å